Protein AF-A0A147I0L1-F1 (afdb_monomer_lite)

Organism: NCBI:txid33051

InterPro domains:
  IPR002197 DNA binding HTH domain, Fis-type [PF02954] (27-66)
  IPR009057 Homedomain-like superfamily [SSF46689] (18-70)

Foldseek 3Di:
DDDDDDDDPDDDDPDPDDDPPPPVVVVLVVLLVLLVVLLLVVLLPPVSSCVVVVDDPVVSVVSCVVSVPDSVVSHPDDD

Structure (mmCIF, N/CA/C/O backbone):
data_AF-A0A147I0L1-F1
#
_entry.id   AF-A0A147I0L1-F1
#
loop_
_atom_site.group_PDB
_atom_site.id
_atom_site.ty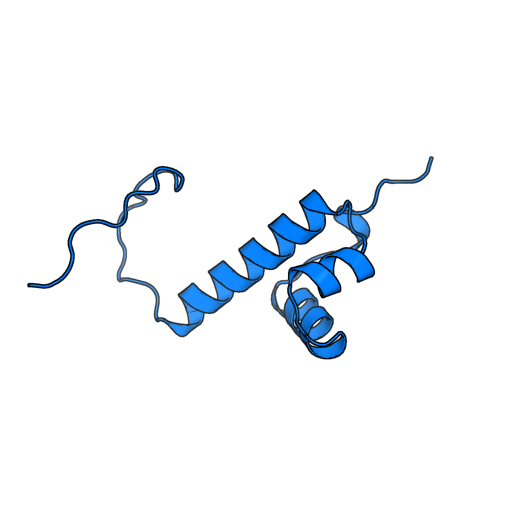pe_symbol
_atom_site.label_atom_id
_atom_site.label_alt_id
_atom_site.label_comp_id
_atom_site.label_asym_id
_atom_site.label_entity_id
_atom_site.label_seq_id
_atom_site.pdbx_PDB_ins_code
_atom_site.Cartn_x
_atom_site.Cartn_y
_atom_site.Cartn_z
_atom_site.occupancy
_atom_site.B_iso_or_equiv
_atom_site.auth_seq_id
_atom_site.auth_comp_id
_atom_site.auth_asym_id
_atom_site.auth_atom_id
_at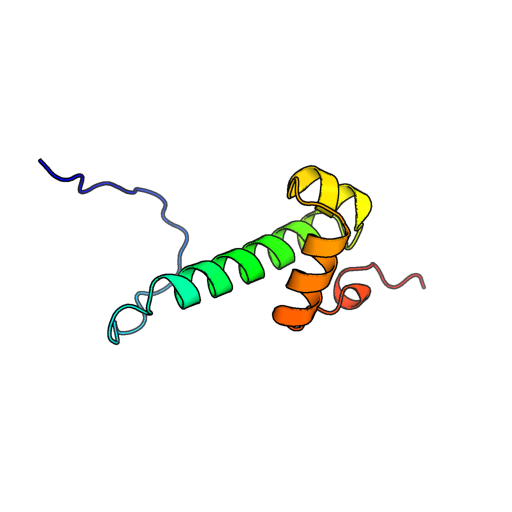om_site.pdbx_PDB_model_num
ATOM 1 N N . ASN A 1 1 ? -20.565 25.997 13.885 1.00 45.22 1 ASN A N 1
ATOM 2 C CA . ASN A 1 1 ? -19.404 25.922 12.973 1.00 45.22 1 ASN A CA 1
ATOM 3 C C . ASN A 1 1 ? -18.835 24.514 12.991 1.00 45.22 1 ASN A C 1
ATOM 5 O O . ASN A 1 1 ? -18.031 24.213 13.860 1.00 45.22 1 ASN A O 1
ATOM 9 N N . TYR A 1 2 ? -19.266 23.648 12.074 1.00 43.22 2 TYR A N 1
ATOM 10 C CA . TYR A 1 2 ? -18.537 22.418 11.759 1.00 43.22 2 TYR A CA 1
ATOM 11 C C . TYR A 1 2 ? -18.617 22.206 10.247 1.00 43.22 2 TYR A C 1
ATOM 13 O O . TYR A 1 2 ? -19.669 22.407 9.642 1.00 43.22 2 TYR A O 1
ATOM 21 N N . ALA A 1 3 ? -17.454 21.996 9.644 1.00 45.38 3 ALA A N 1
ATOM 22 C CA . ALA A 1 3 ? -17.152 22.346 8.267 1.00 45.38 3 ALA A CA 1
ATOM 23 C C . ALA A 1 3 ? -17.858 21.434 7.259 1.00 45.38 3 ALA A C 1
ATOM 25 O O . ALA A 1 3 ? -17.478 20.284 7.062 1.00 45.38 3 ALA A O 1
ATOM 26 N N . ASN A 1 4 ? -18.851 21.994 6.572 1.00 56.19 4 ASN A N 1
ATOM 27 C CA . ASN A 1 4 ? -19.469 21.388 5.405 1.00 56.19 4 ASN A CA 1
ATOM 28 C C . ASN A 1 4 ? -18.757 21.916 4.150 1.00 56.19 4 ASN A C 1
ATOM 30 O O . ASN A 1 4 ? -19.187 22.897 3.541 1.00 56.19 4 ASN A O 1
ATOM 34 N N . ARG A 1 5 ? -17.590 21.334 3.849 1.00 57.16 5 ARG A N 1
ATOM 35 C CA . ARG A 1 5 ? -16.920 21.401 2.540 1.00 57.16 5 ARG A CA 1
ATOM 36 C C . ARG A 1 5 ? -15.665 20.532 2.559 1.00 57.16 5 ARG A C 1
ATOM 38 O O . ARG A 1 5 ? -14.583 20.993 2.904 1.00 57.16 5 ARG A O 1
ATOM 45 N N . VAL A 1 6 ? -15.810 19.285 2.128 1.00 44.47 6 VAL A N 1
ATOM 46 C CA . VAL A 1 6 ? -14.704 18.569 1.489 1.00 44.47 6 VAL A CA 1
ATOM 47 C C . VAL A 1 6 ? -15.120 18.385 0.041 1.00 44.47 6 VAL A C 1
ATOM 49 O O . VAL A 1 6 ? -15.820 17.450 -0.328 1.00 44.47 6 VAL A O 1
ATOM 52 N N . ALA A 1 7 ? -14.764 19.390 -0.753 1.00 52.88 7 ALA A N 1
ATOM 53 C CA . ALA A 1 7 ? -14.713 19.277 -2.192 1.00 52.88 7 ALA A CA 1
ATOM 54 C C . ALA A 1 7 ? -13.557 18.337 -2.529 1.00 52.88 7 ALA A C 1
ATOM 56 O O . ALA A 1 7 ? -12.422 18.660 -2.203 1.00 52.88 7 ALA A O 1
ATOM 57 N N . LEU A 1 8 ? -13.867 17.198 -3.141 1.00 46.41 8 LEU A N 1
ATOM 58 C CA . LEU A 1 8 ? -13.013 16.434 -4.050 1.00 46.41 8 LEU A CA 1
ATOM 59 C C . LEU A 1 8 ? -13.948 15.431 -4.732 1.00 46.41 8 LEU A C 1
ATOM 61 O O . LEU A 1 8 ? -14.255 14.366 -4.201 1.00 46.41 8 LEU A O 1
ATOM 65 N N . GLY A 1 9 ? -14.492 15.838 -5.878 1.00 47.84 9 GLY A N 1
ATOM 66 C CA . GLY A 1 9 ? -15.248 14.948 -6.742 1.00 47.84 9 GLY A CA 1
ATOM 67 C C . GLY A 1 9 ? -14.293 13.935 -7.349 1.00 47.84 9 GLY A C 1
ATOM 68 O O . GLY A 1 9 ? -13.670 14.250 -8.352 1.00 47.84 9 GLY A O 1
ATOM 69 N N . LEU A 1 10 ? -14.147 12.772 -6.712 1.00 51.84 10 LEU A N 1
ATOM 70 C CA . LEU A 1 10 ? -13.646 11.549 -7.341 1.00 51.84 10 LEU A CA 1
ATOM 71 C C . LEU A 1 10 ? -13.856 10.302 -6.460 1.00 51.84 10 LEU A C 1
ATOM 73 O O . LEU A 1 10 ? -12.959 9.484 -6.314 1.00 51.84 10 LEU A 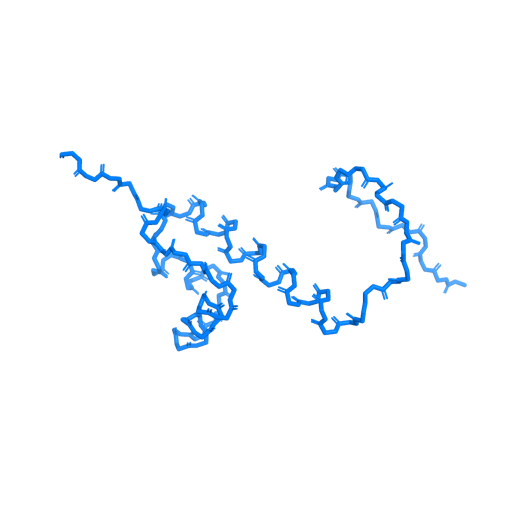O 1
ATOM 77 N N . PHE A 1 11 ? -15.039 10.125 -5.875 1.00 47.59 11 PHE A N 1
ATOM 78 C CA . PHE A 1 11 ? -15.449 8.798 -5.410 1.00 47.59 11 PHE A CA 1
ATOM 79 C C . PHE A 1 11 ? -16.832 8.531 -5.976 1.00 47.59 11 PHE A C 1
ATOM 81 O O . PHE A 1 11 ? -17.799 9.214 -5.638 1.00 47.59 11 PHE A O 1
ATOM 88 N N . GLY A 1 12 ? -16.851 7.634 -6.962 1.00 43.72 12 GLY A N 1
ATOM 89 C CA . GLY A 1 12 ? -18.042 7.209 -7.669 1.00 43.72 12 GLY A CA 1
ATOM 90 C C . GLY A 1 12 ? -19.113 6.729 -6.705 1.00 43.72 12 GLY A C 1
ATOM 91 O O . GLY A 1 12 ? -18.803 6.156 -5.669 1.00 43.72 12 GLY A O 1
ATOM 92 N N . GLU A 1 13 ? -20.345 7.021 -7.110 1.00 43.66 13 GLU A N 1
ATOM 93 C CA . GLU A 1 13 ? -21.598 6.407 -6.685 1.00 43.66 13 GLU A CA 1
ATOM 94 C C . GLU A 1 13 ? -21.788 6.286 -5.170 1.00 43.66 13 GLU A C 1
ATOM 96 O O . GLU A 1 13 ? -21.191 5.463 -4.483 1.00 43.66 13 GLU A O 1
ATOM 101 N N . ALA A 1 14 ? -22.700 7.113 -4.653 1.00 51.31 14 ALA A N 1
ATOM 102 C CA . ALA A 1 14 ? -23.299 6.932 -3.342 1.00 51.31 14 ALA A CA 1
ATOM 103 C C . ALA A 1 14 ? -24.024 5.575 -3.305 1.00 51.31 14 ALA A C 1
ATOM 105 O O . ALA A 1 14 ? -25.228 5.487 -3.534 1.00 51.31 14 ALA A O 1
ATOM 106 N N . GLN A 1 15 ? -23.261 4.513 -3.067 1.00 50.06 15 GLN A N 1
ATOM 107 C CA . GLN A 1 15 ? -23.766 3.195 -2.754 1.00 50.06 15 GLN A CA 1
ATOM 108 C C . GLN A 1 15 ? -24.508 3.315 -1.426 1.00 50.06 15 GLN A C 1
ATOM 110 O O . GLN A 1 15 ? -23.997 3.930 -0.488 1.00 50.06 15 GLN A O 1
ATOM 115 N N . GLU A 1 16 ? -25.744 2.813 -1.409 1.00 50.81 16 GLU A N 1
ATOM 116 C CA . GLU A 1 16 ? -26.691 2.908 -0.300 1.00 50.81 16 GLU A CA 1
ATOM 117 C C . GLU A 1 16 ? -25.981 2.807 1.049 1.00 50.81 16 GLU A C 1
ATOM 119 O O . GLU A 1 16 ? -25.316 1.813 1.346 1.00 50.81 16 GLU A O 1
ATOM 124 N N . ALA A 1 17 ? -26.073 3.885 1.832 1.00 55.53 17 ALA A N 1
ATOM 125 C CA . ALA A 1 17 ? -25.392 4.010 3.106 1.00 55.53 17 ALA A CA 1
ATOM 126 C C . ALA A 1 17 ? -26.016 3.040 4.118 1.00 55.53 17 ALA A C 1
ATOM 128 O O . ALA A 1 17 ? -26.867 3.415 4.923 1.00 55.53 17 ALA A O 1
ATOM 129 N N . GLY A 1 18 ? -25.565 1.785 4.080 1.00 61.41 18 GLY A N 1
ATOM 130 C CA . GLY A 1 18 ? -25.460 0.974 5.282 1.00 61.41 18 GLY A CA 1
ATOM 131 C C . GLY A 1 18 ? -24.673 1.743 6.345 1.00 61.41 18 GLY A C 1
ATOM 132 O O . GLY A 1 18 ? -23.961 2.705 6.029 1.00 61.41 18 GLY A O 1
ATOM 133 N N . ASP A 1 19 ? -24.840 1.353 7.608 1.00 70.56 19 ASP A N 1
ATOM 134 C CA . ASP A 1 19 ? -24.206 2.049 8.725 1.00 70.56 19 ASP A CA 1
ATOM 135 C C . ASP A 1 19 ? -22.718 2.319 8.438 1.00 70.56 19 ASP A C 1
ATOM 137 O O . ASP A 1 19 ? -22.026 1.440 7.908 1.00 70.56 19 ASP A O 1
ATOM 141 N N . PRO A 1 20 ? -22.211 3.530 8.746 1.00 75.00 20 PRO A N 1
ATOM 142 C CA . PRO A 1 20 ? -20.836 3.884 8.443 1.00 75.00 20 PRO A CA 1
ATOM 143 C C . PRO A 1 20 ? -19.897 2.837 9.033 1.00 75.00 20 PRO A C 1
ATOM 145 O O . PRO A 1 20 ? -19.930 2.596 10.242 1.00 75.00 20 PRO A O 1
ATOM 148 N N . LEU A 1 21 ? -19.048 2.244 8.187 1.00 84.25 21 LEU A N 1
ATOM 149 C CA . LEU A 1 21 ? -18.069 1.262 8.643 1.00 84.25 21 LEU A CA 1
ATOM 150 C C . LEU A 1 21 ? -17.278 1.832 9.834 1.00 84.25 21 LEU A C 1
ATOM 152 O O . LEU A 1 21 ? -16.908 3.020 9.815 1.00 84.25 21 LEU A O 1
ATOM 156 N N . PRO A 1 22 ? -16.988 1.017 10.863 1.00 92.62 22 PRO A N 1
ATOM 157 C CA . PRO A 1 22 ? -16.135 1.424 11.966 1.00 92.62 22 PRO A CA 1
ATOM 158 C C . PRO A 1 22 ? -14.826 2.041 11.463 1.00 92.62 22 PRO A C 1
ATOM 160 O O . PRO A 1 22 ? -14.268 1.631 10.444 1.00 92.62 22 PRO A O 1
ATOM 163 N N . LEU A 1 23 ? -14.303 3.031 12.196 1.00 89.62 23 LEU A N 1
ATOM 164 C CA . LEU A 1 23 ? -13.069 3.728 11.816 1.00 89.62 23 LEU A CA 1
ATOM 165 C C . LEU A 1 23 ? -11.910 2.772 11.453 1.00 89.62 23 LEU A C 1
ATOM 167 O O . LEU A 1 23 ? -11.266 3.029 10.436 1.00 89.62 23 LEU A O 1
ATOM 171 N N . PRO A 1 24 ? -11.648 1.679 12.201 1.00 92.50 24 PRO A N 1
ATOM 172 C CA . PRO A 1 24 ? -10.580 0.746 11.847 1.00 92.50 24 PRO A CA 1
ATOM 173 C C . PRO A 1 24 ? -10.729 0.138 10.446 1.00 92.50 24 PRO A C 1
ATOM 175 O O . PRO A 1 24 ? -9.750 0.074 9.710 1.00 92.50 24 PRO A O 1
ATOM 178 N N . GLU A 1 25 ? -11.946 -0.234 10.047 1.00 91.81 25 GLU A N 1
ATOM 179 C CA . GLU A 1 25 ? -12.216 -0.849 8.741 1.00 91.81 25 GLU A CA 1
ATOM 180 C C . GLU A 1 25 ? -12.055 0.159 7.600 1.00 91.81 25 GLU A C 1
ATOM 182 O O . GLU A 1 25 ? -11.479 -0.149 6.557 1.00 91.81 25 GLU A O 1
ATOM 187 N N . ARG A 1 26 ? -12.496 1.405 7.811 1.00 92.50 26 ARG A N 1
ATOM 188 C CA . ARG A 1 26 ? -12.303 2.492 6.838 1.00 92.50 26 ARG A CA 1
ATOM 189 C C . ARG A 1 26 ? -10.825 2.788 6.612 1.00 92.50 26 ARG A C 1
ATOM 191 O O . ARG A 1 26 ? -10.408 2.997 5.475 1.00 92.50 26 ARG A O 1
ATOM 198 N N . VAL A 1 27 ? -10.042 2.807 7.691 1.00 94.25 27 VAL A N 1
ATOM 199 C CA . VAL A 1 27 ? -8.587 2.986 7.619 1.00 94.25 27 VAL A CA 1
ATOM 200 C C . VAL A 1 27 ? -7.952 1.816 6.873 1.00 94.25 27 VAL A C 1
ATOM 202 O O . VAL A 1 27 ? -7.130 2.048 5.995 1.00 94.25 27 VAL A O 1
ATOM 205 N N . GLU A 1 28 ? -8.372 0.581 7.147 1.00 93.25 28 GLU A N 1
ATOM 206 C CA . GLU A 1 28 ? -7.852 -0.605 6.463 1.00 93.25 28 GLU A CA 1
ATOM 207 C C . GLU A 1 28 ? -8.136 -0.579 4.951 1.00 93.25 28 GLU A C 1
ATOM 209 O O . GLU A 1 28 ? -7.240 -0.832 4.142 1.00 93.25 28 GLU A O 1
ATOM 214 N N . GLN A 1 29 ? -9.354 -0.208 4.545 1.00 92.75 29 GLN A N 1
ATOM 215 C CA . GLN A 1 29 ? -9.697 -0.049 3.129 1.00 92.75 29 GLN A CA 1
ATOM 216 C C . GLN A 1 29 ? -8.858 1.042 2.461 1.00 92.75 29 GLN A C 1
ATOM 218 O O . GLN A 1 29 ? -8.339 0.838 1.361 1.00 92.75 29 GLN A O 1
ATOM 223 N N . PHE A 1 30 ? -8.688 2.180 3.138 1.00 95.62 30 PHE A N 1
ATOM 224 C CA . PHE A 1 30 ? -7.886 3.290 2.639 1.00 95.62 30 PHE A CA 1
ATOM 225 C C . PHE A 1 30 ? -6.403 2.921 2.490 1.00 95.62 30 PHE A C 1
ATOM 227 O O . PHE A 1 30 ? -5.799 3.211 1.456 1.00 95.62 30 PHE A O 1
ATOM 234 N N . GLU A 1 31 ? -5.814 2.250 3.483 1.00 96.31 31 GLU A N 1
ATOM 235 C CA . GLU A 1 31 ? -4.429 1.771 3.426 1.00 96.31 31 GLU A CA 1
ATOM 236 C C . GLU A 1 31 ? -4.227 0.809 2.251 1.00 96.31 31 GLU A C 1
ATOM 238 O O . GLU A 1 31 ? -3.308 0.996 1.450 1.00 96.31 31 GLU A O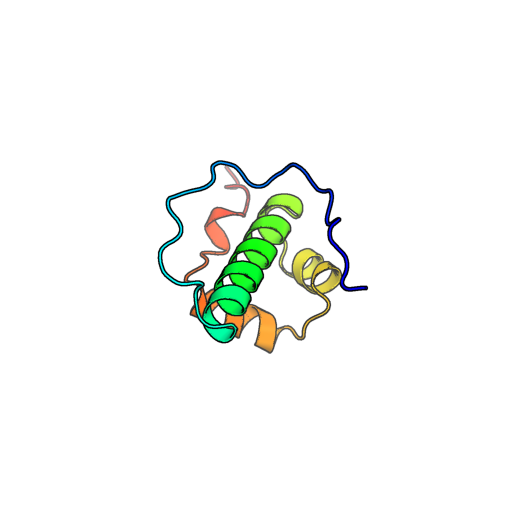 1
ATOM 243 N N . GLY A 1 32 ? -5.117 -0.177 2.098 1.00 96.31 32 GLY A N 1
ATOM 244 C CA . GLY A 1 32 ? -5.057 -1.131 0.996 1.00 96.31 32 GLY A CA 1
ATOM 245 C C . GLY A 1 32 ? -5.185 -0.455 -0.370 1.00 96.31 32 GLY A C 1
ATOM 246 O O . GLY A 1 32 ? -4.414 -0.760 -1.279 1.00 96.31 32 GLY A O 1
ATOM 247 N N . ALA A 1 33 ? -6.122 0.485 -0.524 1.00 97.06 33 ALA A N 1
ATOM 248 C CA . ALA A 1 33 ? -6.291 1.249 -1.761 1.00 97.06 33 ALA A CA 1
ATOM 249 C C . ALA A 1 33 ? -5.055 2.103 -2.088 1.00 97.06 33 ALA A C 1
ATOM 251 O O . ALA A 1 33 ? -4.588 2.104 -3.225 1.00 97.06 33 ALA A O 1
ATOM 252 N N . THR A 1 34 ? -4.480 2.764 -1.081 1.00 97.75 34 THR A N 1
ATOM 253 C CA . THR A 1 34 ? -3.278 3.596 -1.242 1.00 97.75 34 THR A CA 1
ATOM 254 C C . THR A 1 34 ? -2.080 2.761 -1.691 1.00 97.75 34 THR A C 1
ATOM 256 O O . THR A 1 34 ? -1.379 3.145 -2.623 1.00 97.75 34 THR A O 1
ATOM 259 N N . ILE A 1 35 ? -1.859 1.591 -1.079 1.00 97.44 35 ILE A N 1
ATOM 260 C CA . ILE A 1 35 ? -0.746 0.704 -1.450 1.00 97.44 35 ILE A CA 1
ATOM 261 C C . ILE A 1 35 ? -0.888 0.215 -2.896 1.00 97.44 35 ILE A C 1
ATOM 263 O O . ILE A 1 35 ? 0.105 0.207 -3.621 1.00 97.44 35 ILE A O 1
ATOM 267 N N . ARG A 1 36 ? -2.099 -0.165 -3.330 1.00 98.00 36 ARG A N 1
ATOM 268 C CA . ARG A 1 36 ? -2.344 -0.598 -4.718 1.00 98.00 36 ARG A CA 1
ATOM 269 C C . ARG A 1 36 ? -2.083 0.529 -5.713 1.00 98.00 36 ARG A C 1
ATOM 271 O O . ARG A 1 36 ? -1.326 0.319 -6.650 1.00 98.00 36 ARG A O 1
ATOM 278 N N . SER A 1 37 ? -2.619 1.721 -5.450 1.00 97.94 37 SER A N 1
ATOM 279 C CA . SER A 1 37 ? -2.414 2.904 -6.297 1.00 97.94 37 SER A CA 1
ATOM 280 C C . SER A 1 37 ? -0.926 3.221 -6.495 1.00 97.94 37 SER A C 1
ATOM 282 O O . SER A 1 37 ? -0.454 3.359 -7.621 1.00 97.94 37 SER A O 1
ATOM 284 N N . VAL A 1 38 ? -0.142 3.221 -5.410 1.00 98.06 38 VAL A N 1
ATOM 285 C CA . VAL A 1 38 ? 1.308 3.460 -5.496 1.00 98.06 38 VAL A CA 1
ATOM 286 C C . VAL A 1 38 ? 2.022 2.347 -6.269 1.00 98.06 38 VAL A C 1
ATOM 288 O O . VAL A 1 38 ? 2.940 2.630 -7.033 1.00 98.06 38 VAL A O 1
ATOM 291 N N . LEU A 1 39 ? 1.626 1.082 -6.088 1.00 97.75 39 LEU A 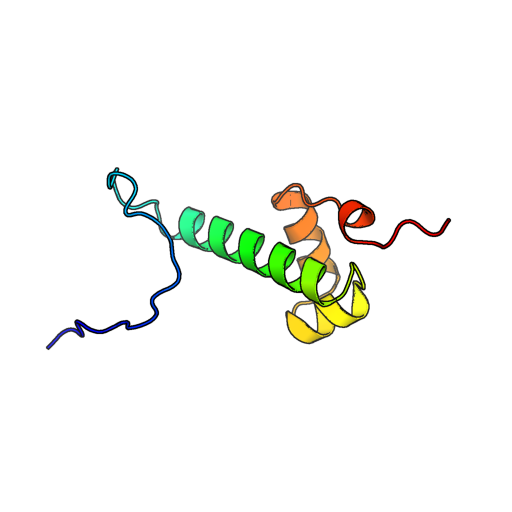N 1
ATOM 292 C CA . LEU A 1 39 ? 2.211 -0.041 -6.826 1.00 97.75 39 LEU A CA 1
ATOM 293 C C . LEU A 1 39 ? 1.937 0.033 -8.333 1.00 97.75 39 LEU A C 1
ATOM 295 O O . LEU A 1 39 ? 2.813 -0.344 -9.112 1.00 97.75 39 LEU A O 1
ATOM 299 N N . GLU A 1 40 ? 0.767 0.529 -8.734 1.00 97.00 40 GLU A N 1
ATOM 300 C CA . GLU A 1 40 ? 0.420 0.798 -10.134 1.00 97.00 40 GLU A CA 1
ATOM 301 C C . GLU A 1 40 ? 1.279 1.929 -10.706 1.00 97.00 40 GLU A C 1
ATOM 303 O O . GLU A 1 40 ? 1.880 1.760 -11.767 1.00 97.00 40 GLU A O 1
ATOM 308 N N . GLU A 1 41 ? 1.415 3.041 -9.976 1.00 97.12 41 GLU A N 1
ATOM 309 C CA . GLU A 1 41 ? 2.214 4.204 -10.388 1.00 97.12 41 GLU A CA 1
ATOM 310 C C . GLU A 1 41 ? 3.690 3.848 -10.625 1.00 97.12 41 GLU A C 1
ATOM 312 O O . GLU A 1 41 ? 4.304 4.293 -11.595 1.00 97.12 41 GLU A O 1
ATOM 317 N N . VAL A 1 42 ? 4.260 3.007 -9.759 1.00 97.12 42 VAL A N 1
ATOM 318 C CA . VAL A 1 42 ? 5.680 2.619 -9.810 1.00 97.12 42 VAL A CA 1
ATOM 319 C C . VAL A 1 42 ? 5.934 1.299 -10.544 1.00 97.12 42 VAL A C 1
ATOM 321 O O . VAL A 1 42 ? 7.036 0.753 -10.446 1.00 97.12 42 VAL A O 1
ATOM 324 N N . ALA A 1 43 ? 4.933 0.751 -11.244 1.00 96.38 43 ALA A N 1
ATOM 325 C CA . ALA A 1 43 ? 5.022 -0.519 -11.976 1.00 96.38 43 ALA A CA 1
ATOM 326 C C . ALA A 1 43 ? 5.623 -1.675 -11.138 1.00 96.38 43 ALA A C 1
ATOM 328 O O . ALA A 1 43 ? 6.487 -2.438 -11.589 1.00 96.38 43 ALA A O 1
ATOM 329 N N . GLY A 1 44 ? 5.207 -1.773 -9.872 1.00 95.75 44 GLY A N 1
ATOM 330 C CA . GLY A 1 44 ? 5.653 -2.813 -8.944 1.00 95.75 44 GLY A CA 1
ATOM 331 C C . GLY A 1 44 ? 7.090 -2.662 -8.413 1.00 95.75 44 GLY A C 1
ATOM 332 O O . GLY A 1 44 ? 7.620 -3.615 -7.816 1.00 95.75 44 GLY A O 1
ATOM 333 N N . ASP A 1 45 ? 7.742 -1.502 -8.591 1.00 96.75 45 ASP A N 1
ATOM 334 C CA . ASP A 1 45 ? 9.012 -1.187 -7.924 1.00 96.75 45 ASP A CA 1
ATOM 335 C C . ASP A 1 45 ? 8.804 -0.910 -6.427 1.00 96.75 45 ASP A C 1
ATOM 337 O O . ASP A 1 45 ? 8.416 0.172 -5.984 1.00 96.75 45 ASP A O 1
ATOM 341 N N . VAL A 1 46 ? 9.150 -1.906 -5.613 1.00 96.19 46 VAL A N 1
ATOM 342 C CA . VAL A 1 46 ? 9.044 -1.843 -4.151 1.00 96.19 46 VAL A CA 1
ATOM 343 C C . VAL A 1 46 ? 9.917 -0.740 -3.544 1.00 96.19 46 VAL A C 1
ATOM 345 O O . VAL A 1 46 ? 9.550 -0.173 -2.519 1.00 96.19 46 VAL A O 1
ATOM 348 N N . ARG A 1 47 ? 11.087 -0.423 -4.116 1.00 96.81 47 ARG A N 1
ATOM 349 C CA . ARG A 1 47 ? 11.945 0.639 -3.563 1.00 96.81 47 ARG A CA 1
ATOM 350 C C . ARG A 1 47 ? 11.302 2.005 -3.756 1.00 96.81 47 ARG A C 1
ATO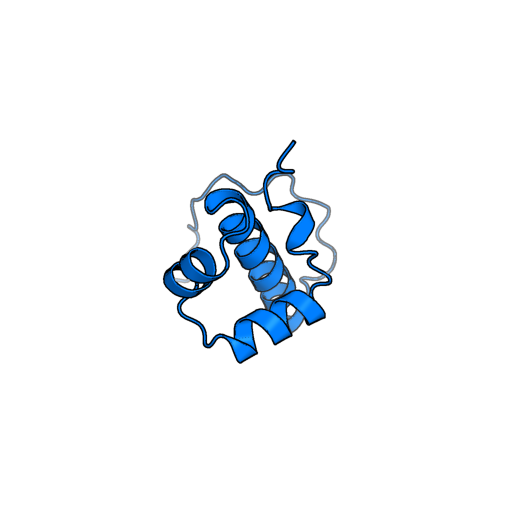M 352 O O . ARG A 1 47 ? 11.295 2.786 -2.807 1.00 96.81 47 ARG A O 1
ATOM 359 N N . ALA A 1 48 ? 10.747 2.254 -4.939 1.00 97.56 48 ALA A N 1
ATOM 360 C CA . ALA A 1 48 ? 9.997 3.471 -5.221 1.00 97.56 48 ALA A CA 1
ATOM 361 C C . ALA A 1 48 ? 8.728 3.548 -4.356 1.00 97.56 48 ALA A C 1
ATOM 363 O O . ALA A 1 48 ? 8.510 4.557 -3.688 1.00 97.56 48 ALA A O 1
ATOM 364 N N . ALA A 1 49 ? 7.970 2.451 -4.250 1.00 97.69 49 ALA A N 1
ATOM 365 C CA . ALA A 1 49 ? 6.784 2.385 -3.395 1.00 97.69 49 ALA A CA 1
ATOM 366 C C . ALA A 1 49 ? 7.097 2.708 -1.924 1.00 97.69 49 ALA A C 1
ATOM 368 O O . ALA A 1 49 ? 6.375 3.469 -1.287 1.00 97.69 49 ALA A O 1
ATOM 369 N N . LEU A 1 50 ? 8.199 2.177 -1.380 1.00 97.81 50 LEU A N 1
ATOM 370 C CA . LEU A 1 50 ? 8.640 2.476 -0.013 1.00 97.81 50 LEU A CA 1
ATOM 371 C C . LEU A 1 50 ? 9.020 3.948 0.177 1.00 97.81 50 LEU A C 1
ATOM 373 O O . LEU A 1 50 ? 8.746 4.505 1.238 1.00 97.81 50 LEU A O 1
ATOM 377 N N . ALA A 1 51 ? 9.648 4.566 -0.825 1.00 97.94 51 ALA A N 1
ATOM 378 C CA . ALA A 1 51 ? 10.006 5.979 -0.776 1.00 97.94 51 ALA A CA 1
ATOM 379 C C . ALA A 1 51 ? 8.761 6.882 -0.790 1.00 97.94 51 ALA A C 1
ATOM 381 O O . ALA A 1 51 ? 8.716 7.850 -0.038 1.00 97.94 51 ALA A O 1
ATOM 382 N N . ILE A 1 52 ? 7.747 6.532 -1.588 1.00 97.75 52 ILE A N 1
ATOM 383 C CA . ILE A 1 52 ? 6.480 7.274 -1.683 1.00 97.75 52 ILE A CA 1
ATOM 384 C C . ILE A 1 52 ? 5.636 7.091 -0.417 1.00 97.75 52 ILE A C 1
ATOM 386 O O . ILE A 1 52 ? 5.165 8.066 0.160 1.00 97.75 52 ILE A O 1
ATOM 390 N N . LEU A 1 53 ? 5.463 5.847 0.042 1.00 97.00 53 LEU A N 1
ATOM 391 C CA . LEU A 1 53 ? 4.645 5.540 1.221 1.00 97.00 53 LEU A CA 1
ATOM 392 C C . LEU A 1 53 ? 5.311 5.978 2.532 1.00 97.00 53 LEU A C 1
ATOM 394 O O . LEU A 1 53 ? 4.626 6.150 3.536 1.00 97.00 53 LEU A O 1
ATOM 398 N N . GLY A 1 54 ? 6.641 6.115 2.555 1.00 97.81 54 GLY A N 1
ATOM 399 C CA . GLY A 1 54 ? 7.384 6.589 3.723 1.00 97.81 54 GLY A CA 1
ATOM 400 C C . GLY A 1 54 ? 7.354 5.640 4.927 1.00 97.81 54 GLY A C 1
ATOM 401 O O . GLY A 1 54 ? 7.647 6.057 6.047 1.00 97.81 54 GLY A O 1
ATOM 402 N N . ILE A 1 55 ? 7.003 4.366 4.724 1.00 96.62 55 ILE A N 1
ATOM 403 C CA . ILE A 1 55 ? 6.904 3.361 5.790 1.00 96.62 55 ILE A CA 1
ATOM 404 C C . ILE A 1 55 ? 8.100 2.396 5.791 1.00 96.62 55 ILE A C 1
ATOM 406 O O . ILE A 1 55 ? 8.691 2.125 4.741 1.00 96.62 55 ILE A O 1
ATOM 410 N N . PRO A 1 56 ? 8.456 1.805 6.951 1.00 97.75 56 PRO A N 1
ATOM 411 C CA . PRO A 1 56 ? 9.499 0.790 7.015 1.00 97.75 56 PRO A CA 1
ATOM 412 C C . PRO A 1 56 ? 9.199 -0.410 6.113 1.00 97.75 56 PRO A C 1
ATOM 414 O O . PRO A 1 56 ? 8.055 -0.849 5.988 1.00 97.75 56 PRO A O 1
ATOM 417 N N . ARG A 1 57 ? 10.254 -1.022 5.562 1.00 98.06 57 ARG A N 1
ATOM 418 C CA . ARG A 1 57 ? 10.134 -2.180 4.661 1.00 98.06 57 ARG A CA 1
ATOM 419 C C . ARG A 1 57 ? 9.325 -3.330 5.260 1.00 98.06 57 ARG A C 1
ATOM 421 O O . ARG A 1 57 ? 8.514 -3.922 4.559 1.00 98.06 57 ARG A O 1
ATOM 428 N N . LYS A 1 58 ? 9.532 -3.640 6.544 1.00 98.00 58 LYS A N 1
ATOM 429 C CA . LYS A 1 58 ? 8.763 -4.688 7.225 1.00 98.00 58 LYS A CA 1
ATOM 430 C C . LYS A 1 58 ? 7.270 -4.340 7.252 1.00 98.00 58 LYS A C 1
ATOM 432 O O . LYS A 1 58 ? 6.460 -5.159 6.842 1.00 98.00 58 LYS A O 1
ATOM 437 N N . THR A 1 59 ? 6.930 -3.116 7.660 1.00 97.81 59 THR A N 1
ATOM 438 C CA . THR A 1 59 ? 5.545 -2.626 7.716 1.00 97.81 59 THR A CA 1
ATOM 439 C C . THR A 1 59 ? 4.862 -2.707 6.357 1.00 97.81 59 THR A C 1
ATOM 441 O O . THR A 1 59 ? 3.724 -3.152 6.277 1.00 97.81 59 THR A O 1
ATOM 444 N N . PHE A 1 60 ? 5.560 -2.334 5.284 1.00 98.12 60 PHE A N 1
ATOM 445 C CA . PHE A 1 60 ? 5.041 -2.469 3.925 1.00 98.12 60 PHE A CA 1
ATOM 446 C C . PHE A 1 60 ? 4.660 -3.913 3.595 1.00 98.12 60 PHE A C 1
ATOM 448 O O . PHE A 1 60 ? 3.528 -4.164 3.195 1.00 98.12 60 PHE A O 1
ATOM 455 N N . TYR A 1 61 ? 5.569 -4.869 3.808 1.00 97.81 61 TYR A N 1
ATOM 456 C CA . TYR A 1 61 ? 5.275 -6.278 3.537 1.00 97.81 61 TYR A CA 1
ATOM 457 C C . TYR A 1 61 ? 4.156 -6.824 4.430 1.00 97.81 61 TYR A C 1
ATOM 459 O O . TYR A 1 61 ? 3.306 -7.563 3.939 1.00 97.81 61 TYR A O 1
ATOM 467 N N . ASP A 1 62 ? 4.102 -6.417 5.701 1.00 97.94 62 ASP A N 1
ATOM 468 C CA . ASP A 1 62 ? 3.012 -6.789 6.607 1.00 97.94 62 ASP A CA 1
ATOM 469 C C . ASP A 1 62 ? 1.652 -6.289 6.071 1.00 97.94 62 ASP A C 1
ATOM 471 O O . ASP A 1 62 ? 0.663 -7.023 6.105 1.00 97.94 62 ASP A O 1
ATOM 475 N N . LYS A 1 63 ? 1.592 -5.058 5.541 1.00 97.50 63 LYS A N 1
ATOM 476 C CA . LYS A 1 63 ? 0.373 -4.488 4.946 1.00 97.50 63 LYS A CA 1
ATOM 477 C C . LYS A 1 63 ? 0.002 -5.162 3.627 1.00 97.50 63 LYS A C 1
ATOM 479 O O . LYS A 1 63 ? -1.152 -5.532 3.447 1.00 97.50 63 LYS A O 1
ATOM 484 N N . VAL A 1 64 ? 0.965 -5.383 2.734 1.00 97.50 64 VAL A N 1
ATOM 485 C CA . VAL A 1 64 ? 0.761 -6.113 1.469 1.00 97.50 64 VAL A CA 1
ATOM 486 C C . VAL A 1 64 ? 0.156 -7.492 1.731 1.00 97.50 64 VAL A C 1
ATOM 488 O O . VAL A 1 64 ? -0.851 -7.842 1.118 1.00 97.50 64 VAL A O 1
ATOM 491 N N . ALA A 1 65 ? 0.716 -8.237 2.690 1.00 97.44 65 ALA A N 1
ATOM 492 C CA . ALA A 1 65 ? 0.203 -9.545 3.082 1.00 97.44 65 ALA A CA 1
ATOM 493 C C . ALA A 1 65 ? -1.206 -9.456 3.687 1.00 97.44 65 ALA A C 1
ATOM 495 O O . ALA A 1 65 ? -2.084 -10.224 3.301 1.00 97.44 65 ALA A O 1
ATOM 496 N N . ARG A 1 66 ? -1.450 -8.492 4.589 1.00 96.00 66 ARG A N 1
ATOM 497 C CA . ARG A 1 66 ? -2.771 -8.275 5.202 1.00 96.00 66 ARG A CA 1
ATOM 498 C C . ARG A 1 66 ? -3.858 -7.982 4.168 1.00 96.00 66 ARG A C 1
ATOM 500 O O . ARG A 1 66 ? -4.965 -8.485 4.300 1.00 96.00 66 ARG A O 1
ATOM 507 N N . HIS A 1 67 ? -3.539 -7.200 3.140 1.00 96.19 67 HIS A N 1
ATOM 508 C CA . HIS A 1 67 ? -4.489 -6.816 2.095 1.00 96.19 67 HIS A CA 1
ATOM 509 C C . HIS A 1 67 ? -4.533 -7.784 0.900 1.00 96.19 67 HIS A C 1
ATOM 511 O O . HIS A 1 67 ? -5.205 -7.478 -0.090 1.00 96.19 67 HIS A O 1
ATOM 517 N N . GLY A 1 68 ? -3.812 -8.912 0.961 1.00 96.12 68 GLY A N 1
ATOM 518 C CA . GLY A 1 68 ? -3.782 -9.919 -0.104 1.00 96.12 68 GLY A CA 1
ATOM 519 C C . GLY A 1 68 ? -3.253 -9.390 -1.439 1.00 96.12 68 GLY A C 1
ATOM 520 O O . GLY A 1 68 ? -3.738 -9.790 -2.493 1.00 96.12 68 GLY A O 1
ATOM 521 N N . ILE A 1 69 ? -2.311 -8.446 -1.409 1.00 96.75 69 ILE A N 1
ATOM 522 C CA . ILE A 1 69 ? -1.786 -7.796 -2.613 1.00 96.75 69 ILE A CA 1
ATOM 523 C C . ILE A 1 69 ? -0.665 -8.660 -3.206 1.00 96.75 69 ILE A C 1
ATOM 525 O O . ILE A 1 69 ? 0.363 -8.878 -2.564 1.00 96.75 69 ILE A O 1
ATOM 529 N N . ASP A 1 70 ? -0.833 -9.114 -4.449 1.00 96.75 70 ASP A N 1
ATOM 530 C CA . ASP A 1 70 ? 0.235 -9.781 -5.199 1.00 96.75 70 ASP A CA 1
ATOM 531 C C . ASP A 1 70 ? 1.131 -8.749 -5.891 1.00 96.75 70 ASP A C 1
ATOM 533 O O . ASP A 1 70 ? 0.740 -8.111 -6.864 1.00 96.75 70 ASP A O 1
ATOM 537 N N . LEU A 1 71 ? 2.366 -8.605 -5.410 1.00 95.56 71 LEU A N 1
ATOM 538 C CA . LEU A 1 71 ? 3.343 -7.674 -5.981 1.00 95.56 71 LEU A CA 1
ATOM 539 C C . LEU A 1 71 ? 3.752 -8.030 -7.416 1.00 95.56 71 LEU A C 1
ATOM 541 O O . LEU A 1 71 ? 4.177 -7.144 -8.157 1.00 95.56 71 LEU A O 1
ATOM 545 N N . ASN A 1 72 ? 3.662 -9.302 -7.814 1.00 94.69 72 ASN A N 1
ATOM 546 C CA . ASN A 1 72 ? 4.038 -9.714 -9.165 1.00 94.69 72 ASN A CA 1
ATOM 547 C C . ASN A 1 72 ? 3.011 -9.265 -10.204 1.00 94.69 72 ASN A C 1
ATOM 549 O O . ASN A 1 72 ? 3.405 -8.988 -11.332 1.00 94.69 72 ASN A O 1
ATOM 553 N N . ALA A 1 73 ? 1.741 -9.112 -9.815 1.00 95.31 73 ALA A N 1
ATOM 554 C CA . ALA A 1 73 ? 0.685 -8.616 -10.694 1.00 95.31 73 ALA A CA 1
ATOM 555 C C . ALA A 1 73 ? 0.944 -7.183 -11.200 1.00 95.31 73 ALA A C 1
ATOM 557 O O . ALA A 1 73 ? 0.470 -6.814 -12.269 1.00 95.31 73 ALA A O 1
ATOM 558 N N . TYR A 1 74 ? 1.726 -6.390 -10.459 1.00 95.50 74 TYR A N 1
ATOM 559 C CA . TYR A 1 74 ? 2.064 -5.005 -10.813 1.00 95.50 74 TYR A CA 1
ATOM 560 C C . TYR A 1 74 ? 3.368 -4.875 -11.599 1.00 95.50 74 TYR A C 1
ATOM 562 O O . TYR A 1 74 ? 3.670 -3.806 -12.126 1.00 95.50 74 TYR A O 1
ATOM 570 N N . ARG A 1 75 ? 4.175 -5.939 -11.657 1.00 93.81 75 ARG A N 1
ATOM 571 C CA . ARG A 1 75 ? 5.451 -5.906 -12.366 1.00 93.81 75 ARG A CA 1
ATOM 572 C C . ARG A 1 75 ? 5.222 -6.202 -13.842 1.00 93.81 75 ARG A C 1
ATOM 574 O O . ARG A 1 75 ? 4.486 -7.134 -14.163 1.00 93.81 75 ARG A O 1
ATOM 581 N N . PRO A 1 76 ? 5.891 -5.480 -14.756 1.00 88.69 76 PRO A N 1
ATOM 582 C CA . PRO A 1 76 ? 5.800 -5.795 -16.169 1.00 88.69 76 PRO A CA 1
ATOM 583 C C . PRO A 1 76 ? 6.302 -7.221 -16.397 1.00 88.69 76 PRO A C 1
ATOM 585 O O . PRO A 1 76 ? 7.404 -7.583 -15.967 1.00 88.69 76 PRO A O 1
ATOM 588 N N . HIS A 1 77 ? 5.494 -8.032 -17.080 1.00 81.00 77 HIS A N 1
ATOM 589 C CA . HIS A 1 77 ? 5.928 -9.345 -17.521 1.00 81.00 77 HIS A CA 1
ATOM 590 C C . HIS A 1 77 ? 7.050 -9.135 -18.540 1.00 81.00 77 HIS A C 1
ATOM 592 O O . HIS A 1 77 ? 6.824 -8.622 -19.635 1.00 81.00 77 HIS A O 1
ATOM 598 N N . ARG A 1 78 ? 8.289 -9.440 -18.145 1.00 67.00 78 ARG A N 1
ATOM 599 C CA . ARG A 1 78 ? 9.411 -9.439 -19.081 1.00 67.00 78 ARG A CA 1
ATOM 600 C C . ARG A 1 78 ? 9.212 -10.620 -20.029 1.00 67.00 78 ARG A C 1
ATOM 602 O O . ARG A 1 78 ? 9.347 -11.759 -19.589 1.00 67.00 78 ARG A O 1
ATOM 609 N N . ALA A 1 79 ? 8.825 -10.310 -21.265 1.00 55.59 79 ALA A N 1
ATOM 610 C CA . ALA A 1 79 ? 8.884 -11.224 -22.403 1.00 55.59 79 ALA A CA 1
ATOM 611 C C . ALA A 1 79 ? 10.340 -11.510 -22.796 1.00 55.59 79 ALA A C 1
ATOM 613 O O . ALA A 1 79 ? 11.197 -10.623 -22.559 1.00 55.59 79 ALA A O 1
#

Radius of gyration: 15.86 Å; chains: 1; bounding box: 39×37×35 Å

Secondary structure (DSSP, 8-state):
----------S------PSPPPHHHHHHHHHHHHHHHHHHHTTT-HHHHHHHH---HHHHHHHHHHTT--GGGGS----

Sequence (79 aa):
NYANRVALGLFGEAQEAGDPLPLPERVEQFEGATIRSVLEEVAGDVRAALAILGIPRKTFYDKVARHGIDLNAYRPHRA

pLDDT: mean 83.75, std 19.93, range [43.22, 98.12]